Protein AF-A0A9Q0I0D5-F1 (afdb_monomer)

Nearest PDB structures (foldseek):
  4dlo-assembly2_B  TM=6.228E-01  e=1.677E-02  Homo sapiens
  3w1z-assembly1_D  TM=2.630E-01  e=1.413E+00  Schizosaccharomyces pombe 972h-
  3w1z-assembly1_B  TM=2.180E-01  e=1.814E+00  Schizosaccharomyces pombe 972h-
  5zul-assembly1_E-2  TM=2.246E-01  e=1.931E+00  Mycobacterium marinum M
  5zul-assembly1_A-2  TM=2.349E-01  e=3.181E+00  Mycobacterium marinum M

Secondary structure (DSSP, 8-state):
-----------------HHHHHHHHHHHHHHHHHT--TTSSS-EEEEE-SSEEEEEEEE-TTS----SEEEETTEEEE--HHHHHHTTTT-EEEEEEEETTTHHHHHHHH---SS-----S--EEEE-TT------SS--EEEEPPP-

Mean predicted aligned error: 9.34 Å

Organism: NCBI:txid630683

Structure (mmCIF, N/CA/C/O backbone):
data_AF-A0A9Q0I0D5-F1
#
_entry.id   AF-A0A9Q0I0D5-F1
#
loop_
_atom_site.group_PDB
_atom_site.id
_atom_site.type_symbol
_atom_site.label_atom_id
_atom_site.label_alt_id
_atom_site.label_comp_id
_atom_site.label_asym_id
_atom_site.label_entity_id
_atom_site.label_seq_id
_atom_site.pdbx_PDB_ins_code
_atom_site.Cartn_x
_atom_site.Cartn_y
_atom_site.Cartn_z
_atom_site.occupancy
_atom_site.B_iso_or_equiv
_atom_site.auth_seq_id
_atom_site.auth_comp_id
_atom_site.auth_asym_id
_atom_site.auth_atom_id
_atom_site.pdbx_PDB_model_num
ATOM 1 N N . MET A 1 1 ? -42.690 24.249 40.418 1.00 38.03 1 MET A N 1
ATOM 2 C CA . MET A 1 1 ? -42.490 22.801 40.189 1.00 38.03 1 MET A CA 1
ATOM 3 C C . MET A 1 1 ? -41.782 22.651 38.854 1.00 38.03 1 MET A C 1
ATOM 5 O O . MET A 1 1 ? -42.265 23.186 37.867 1.00 38.03 1 MET A O 1
ATOM 9 N N . SER A 1 2 ? -40.581 22.075 38.882 1.00 37.16 2 SER A N 1
ATOM 10 C CA . SER A 1 2 ? -39.652 21.963 37.751 1.00 37.16 2 SER A CA 1
ATOM 11 C C . SER A 1 2 ? -40.037 20.784 36.855 1.00 37.16 2 SER A C 1
ATOM 13 O O . SER A 1 2 ? -40.270 19.692 37.368 1.00 37.16 2 SER A O 1
ATOM 15 N N . GLY A 1 3 ? -40.106 21.001 35.541 1.00 36.53 3 GLY A N 1
ATOM 16 C CA . GLY A 1 3 ? -40.231 19.948 34.535 1.00 36.53 3 GLY A CA 1
ATOM 17 C C . GLY A 1 3 ? -38.904 19.791 33.801 1.00 36.53 3 GLY A C 1
ATOM 18 O O . GLY A 1 3 ? -38.549 20.634 32.982 1.00 36.53 3 GLY A O 1
ATOM 19 N N . ILE A 1 4 ? -38.160 18.729 34.108 1.00 38.94 4 ILE A N 1
ATOM 20 C CA . ILE A 1 4 ? -36.924 18.368 33.406 1.00 38.94 4 ILE A CA 1
ATOM 21 C C . ILE A 1 4 ? -37.296 17.416 32.268 1.00 38.94 4 ILE A C 1
ATOM 23 O O . ILE A 1 4 ? -37.657 16.263 32.496 1.00 38.94 4 ILE A O 1
ATOM 27 N N . HIS A 1 5 ? -37.193 17.900 31.030 1.00 41.06 5 HIS A N 1
ATOM 28 C CA . HIS A 1 5 ? -37.146 17.048 29.845 1.00 41.06 5 HIS A CA 1
ATOM 29 C C . HIS A 1 5 ? -35.797 16.319 29.820 1.00 41.06 5 HIS A C 1
ATOM 31 O O . HIS A 1 5 ? -34.769 16.901 29.474 1.00 41.06 5 HIS A O 1
ATOM 37 N N . SER A 1 6 ? -35.798 15.036 30.180 1.00 41.12 6 SER A N 1
ATOM 38 C CA . SER A 1 6 ? -34.652 14.155 29.960 1.00 41.12 6 SER A CA 1
ATOM 39 C C . SER A 1 6 ? -34.577 13.812 28.469 1.00 41.12 6 SER A C 1
ATOM 41 O O . SER A 1 6 ? -35.388 13.042 27.953 1.00 41.12 6 SER A O 1
ATOM 43 N N . LYS A 1 7 ? -33.637 14.429 27.742 1.00 43.25 7 LYS A N 1
ATOM 44 C CA . LYS A 1 7 ? -33.269 13.982 26.393 1.00 43.25 7 LYS A CA 1
ATOM 45 C C . LYS A 1 7 ? -32.498 12.673 26.540 1.00 43.25 7 LYS A C 1
ATOM 47 O O . LYS A 1 7 ? -31.348 12.677 26.963 1.00 43.25 7 LYS A O 1
ATOM 52 N N . SER A 1 8 ? -33.137 11.562 26.178 1.00 42.91 8 SER A N 1
ATOM 53 C CA . SER A 1 8 ? -32.451 10.292 25.947 1.00 42.91 8 SER A CA 1
ATOM 54 C C . SER A 1 8 ? -31.411 10.508 24.844 1.00 42.91 8 SER A C 1
ATOM 56 O O . SER A 1 8 ? -31.759 10.749 23.686 1.00 42.91 8 SER A O 1
ATOM 58 N N . SER A 1 9 ? -30.132 10.493 25.220 1.00 44.25 9 SER A N 1
ATOM 59 C CA . SER A 1 9 ? -29.041 10.379 24.260 1.00 44.25 9 SER A CA 1
ATOM 60 C C . SER A 1 9 ? -29.156 8.990 23.644 1.00 44.25 9 SER A C 1
ATOM 62 O O . SER A 1 9 ? -28.935 7.991 24.328 1.00 44.25 9 SER A O 1
ATOM 64 N N . LYS A 1 10 ? -29.582 8.911 22.380 1.00 40.03 10 LYS A N 1
ATOM 65 C CA . LYS A 1 10 ? -29.480 7.670 21.613 1.00 40.03 10 LYS A CA 1
ATOM 66 C C . LYS A 1 10 ? -27.995 7.351 21.495 1.00 40.03 10 LYS A C 1
ATOM 68 O O . LYS A 1 10 ? -27.285 8.019 20.749 1.00 40.03 10 LYS A O 1
ATOM 73 N N . THR A 1 11 ? -27.538 6.355 22.243 1.00 46.75 11 THR A N 1
ATOM 74 C CA . THR A 1 11 ? -26.242 5.723 22.012 1.00 46.75 11 THR A CA 1
ATOM 75 C C . THR A 1 11 ? -26.260 5.183 20.589 1.00 46.75 11 THR A C 1
ATOM 77 O O . THR A 1 11 ? -26.973 4.227 20.293 1.00 46.75 11 THR A O 1
ATOM 80 N N . VAL A 1 12 ? -25.543 5.851 19.688 1.00 43.06 12 VAL A N 1
ATOM 81 C CA . VAL A 1 12 ? -25.279 5.336 18.347 1.00 43.06 12 VAL A CA 1
ATOM 82 C C . VAL A 1 12 ? -24.231 4.248 18.533 1.00 43.06 12 VAL A C 1
ATOM 84 O O . VAL A 1 12 ? -23.056 4.542 18.728 1.00 43.06 12 VAL A O 1
ATOM 87 N N . ILE A 1 13 ? -24.679 2.999 18.582 1.00 49.47 13 ILE A N 1
ATOM 88 C CA . ILE A 1 13 ? -23.792 1.844 18.488 1.00 49.47 13 ILE A CA 1
ATOM 89 C C . ILE A 1 13 ? -23.486 1.723 16.995 1.00 49.47 13 ILE A C 1
ATOM 91 O O . ILE A 1 13 ? -24.395 1.527 16.190 1.00 49.47 13 ILE A O 1
ATOM 95 N N . ASN A 1 14 ? -22.242 2.009 16.618 1.00 56.41 14 ASN A N 1
ATOM 96 C CA . ASN A 1 14 ? -21.791 1.876 15.240 1.00 56.41 14 ASN A CA 1
ATOM 97 C C . ASN A 1 14 ? -21.433 0.401 15.026 1.00 56.41 14 ASN A C 1
ATOM 99 O O . ASN A 1 14 ? -20.314 0.005 15.338 1.00 56.41 14 ASN A O 1
ATOM 103 N N . ASP A 1 15 ? -22.401 -0.393 14.570 1.00 59.28 15 ASP A N 1
ATOM 104 C CA . ASP A 1 15 ? -22.222 -1.803 14.195 1.00 59.28 15 ASP A CA 1
ATOM 105 C C . ASP A 1 15 ? -21.488 -1.886 12.837 1.00 59.28 15 ASP A C 1
ATOM 107 O O . ASP A 1 15 ? -22.073 -2.310 11.847 1.00 59.28 15 ASP A O 1
ATOM 111 N N . GLY A 1 16 ? -20.252 -1.374 12.763 1.00 65.31 16 GLY A N 1
ATOM 112 C CA . GLY A 1 16 ? -19.423 -1.178 11.563 1.00 65.31 16 GLY A CA 1
ATOM 113 C C . GLY A 1 16 ? -19.808 -1.945 10.285 1.00 65.31 16 GLY A C 1
ATOM 114 O O . GLY A 1 16 ? -19.927 -3.167 10.258 1.00 65.31 16 GLY A O 1
ATOM 115 N N . ASP A 1 17 ? -19.919 -1.227 9.164 1.00 80.94 17 ASP A N 1
ATOM 116 C CA . ASP A 1 17 ? -20.175 -1.835 7.856 1.00 80.94 17 ASP A CA 1
ATOM 117 C C . ASP A 1 17 ? -18.865 -2.171 7.136 1.00 80.94 17 ASP A C 1
ATOM 119 O O . ASP A 1 17 ? -18.262 -1.347 6.438 1.00 80.94 17 ASP A O 1
ATOM 123 N N . ALA A 1 18 ? -18.439 -3.419 7.283 1.00 81.06 18 ALA A N 1
ATOM 124 C CA . ALA A 1 18 ? -17.200 -3.878 6.687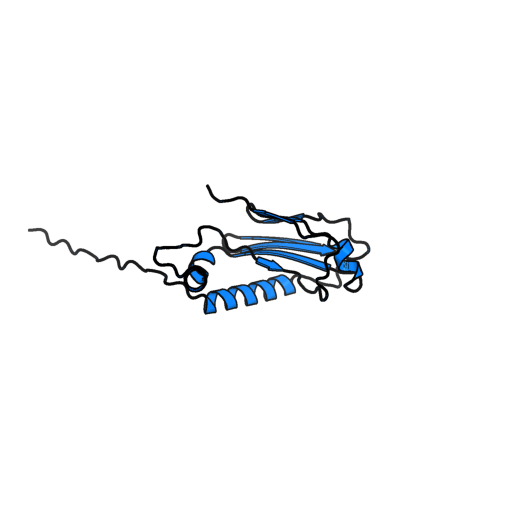 1.00 81.06 18 ALA A CA 1
ATOM 125 C C . ALA A 1 18 ? -17.284 -4.065 5.159 1.00 81.06 18 ALA A C 1
ATOM 127 O O . ALA A 1 18 ? -16.234 -4.216 4.532 1.00 81.06 18 ALA A O 1
ATOM 128 N N . ASP A 1 19 ? -18.474 -4.097 4.536 1.00 85.81 19 ASP A N 1
ATOM 129 C CA . ASP A 1 19 ? -18.591 -4.091 3.064 1.00 85.81 19 ASP A CA 1
ATOM 130 C C . ASP A 1 19 ? -18.256 -2.704 2.546 1.00 85.81 19 ASP A C 1
ATOM 132 O O . ASP A 1 19 ? -17.384 -2.550 1.689 1.00 85.81 19 ASP A O 1
ATOM 136 N N . THR A 1 20 ? -18.862 -1.690 3.159 1.00 87.38 20 THR A N 1
ATOM 137 C CA . THR A 1 20 ? -18.509 -0.292 2.907 1.00 87.38 20 THR A CA 1
ATOM 138 C C . THR A 1 20 ? -17.038 -0.021 3.227 1.00 87.38 20 THR A C 1
ATOM 140 O O . THR A 1 20 ? -16.352 0.643 2.449 1.00 87.38 20 THR A O 1
ATOM 143 N N . GLY A 1 21 ? -16.520 -0.572 4.329 1.00 87.56 21 GLY A N 1
ATOM 144 C CA . GLY A 1 21 ? -15.110 -0.459 4.695 1.00 87.56 21 GLY A CA 1
ATOM 145 C C . GLY A 1 21 ? -14.168 -1.009 3.617 1.00 87.56 21 GLY A C 1
ATOM 146 O O . GLY A 1 21 ? -13.228 -0.323 3.221 1.00 87.56 21 GLY A O 1
ATOM 147 N N . ASN A 1 22 ? -14.441 -2.201 3.081 1.00 88.06 22 ASN A N 1
ATOM 148 C CA . ASN A 1 22 ? -13.633 -2.772 1.998 1.00 88.06 22 ASN A CA 1
ATOM 149 C C . ASN A 1 22 ? -13.669 -1.904 0.733 1.00 88.06 22 ASN A C 1
ATOM 151 O O . ASN A 1 22 ? -12.618 -1.602 0.177 1.00 88.06 22 ASN A O 1
ATOM 155 N N . VAL A 1 23 ? -14.848 -1.419 0.328 1.00 91.69 23 VAL A N 1
ATOM 156 C CA . VAL A 1 23 ? -14.971 -0.516 -0.831 1.00 91.69 23 VAL A CA 1
ATOM 157 C C . VAL A 1 23 ? -14.151 0.763 -0.627 1.00 91.69 23 VAL A C 1
ATOM 159 O O . VAL A 1 23 ? -13.497 1.241 -1.554 1.00 91.69 23 VAL A O 1
ATOM 162 N N . MET A 1 24 ? -14.147 1.315 0.588 1.00 92.00 24 MET A N 1
ATOM 163 C CA . MET A 1 24 ? -13.357 2.502 0.913 1.00 92.00 24 MET A CA 1
ATOM 164 C C . ME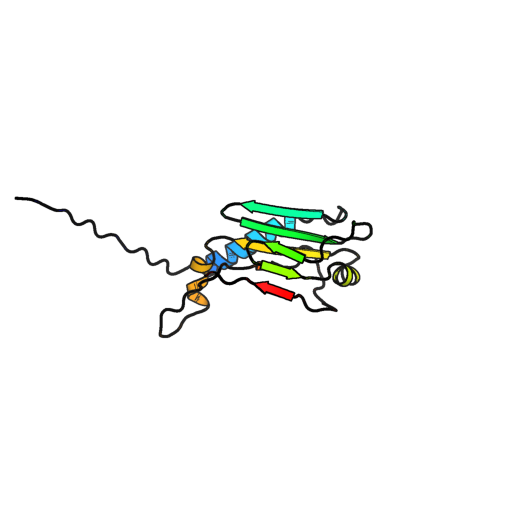T A 1 24 ? -11.847 2.239 0.802 1.00 92.0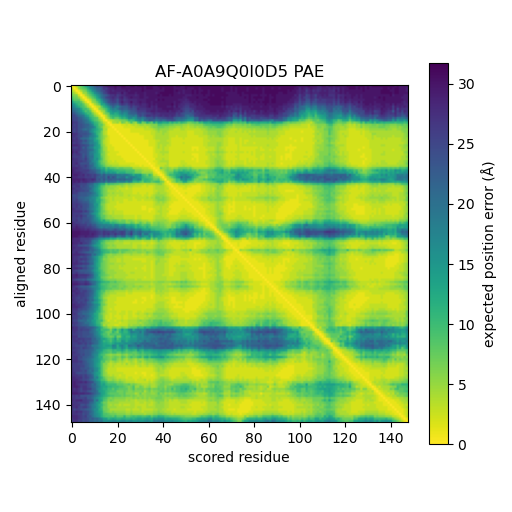0 24 MET A C 1
ATOM 166 O O . MET A 1 24 ? -11.112 3.094 0.294 1.00 92.00 24 MET A O 1
ATOM 170 N N . LEU A 1 25 ? -11.382 1.064 1.239 1.00 92.44 25 LEU A N 1
ATOM 171 C CA . LEU A 1 25 ? -9.987 0.647 1.084 1.00 92.44 25 LEU A CA 1
ATOM 172 C C . LEU A 1 25 ? -9.613 0.484 -0.393 1.00 92.44 25 LEU A C 1
ATOM 174 O O . LEU A 1 25 ? -8.618 1.073 -0.814 1.00 92.44 25 LEU A O 1
ATOM 178 N N . ASP A 1 26 ? -10.438 -0.204 -1.184 1.00 93.44 26 ASP A N 1
ATOM 179 C CA . ASP A 1 26 ? -10.196 -0.440 -2.614 1.00 93.44 26 ASP A CA 1
ATOM 180 C C . ASP A 1 26 ? -10.091 0.877 -3.401 1.00 93.44 26 ASP A C 1
ATOM 182 O O . ASP A 1 26 ? -9.179 1.077 -4.210 1.00 93.44 26 ASP A O 1
ATOM 186 N N . ILE A 1 27 ? -11.000 1.825 -3.137 1.00 94.94 27 ILE A N 1
ATOM 187 C CA . ILE A 1 27 ? -10.961 3.160 -3.752 1.00 94.94 27 ILE A CA 1
ATOM 188 C C . ILE A 1 27 ? -9.675 3.888 -3.356 1.00 94.94 27 ILE A C 1
ATOM 190 O O . ILE A 1 27 ? -9.024 4.507 -4.202 1.00 94.94 27 ILE A O 1
ATOM 194 N N . SER A 1 28 ? -9.293 3.815 -2.082 1.00 94.69 28 SER A N 1
ATOM 195 C CA . SER A 1 28 ? -8.108 4.505 -1.572 1.00 94.69 28 SER A CA 1
ATOM 196 C C . SER A 1 28 ? -6.814 3.930 -2.147 1.00 94.69 28 SER A C 1
ATOM 198 O O . SER A 1 28 ? -5.928 4.694 -2.536 1.00 94.69 28 SER A O 1
ATOM 200 N N . GLU A 1 29 ? -6.723 2.605 -2.280 1.00 94.75 29 GLU A N 1
ATOM 201 C CA . GLU A 1 29 ? -5.632 1.927 -2.980 1.00 94.75 29 GLU A CA 1
ATOM 202 C C . GLU A 1 29 ? -5.572 2.358 -4.452 1.00 94.75 29 GLU A C 1
ATOM 204 O O . GLU A 1 29 ? -4.508 2.738 -4.946 1.00 94.75 29 GLU A O 1
ATOM 209 N N . GLY A 1 30 ? -6.714 2.379 -5.147 1.00 95.56 30 GLY A N 1
ATOM 210 C CA . GLY A 1 30 ? -6.800 2.813 -6.542 1.00 95.56 30 GLY A CA 1
ATOM 211 C C . GLY A 1 30 ? -6.327 4.256 -6.749 1.00 95.56 30 GLY A C 1
ATOM 212 O O . GLY A 1 30 ? -5.535 4.534 -7.657 1.00 95.56 30 GLY A O 1
ATOM 213 N N . LEU A 1 31 ? -6.749 5.172 -5.874 1.00 95.12 31 LEU A N 1
ATOM 214 C CA . LEU A 1 31 ? -6.315 6.570 -5.897 1.00 95.12 31 LEU A CA 1
ATOM 215 C C . LEU A 1 31 ? -4.815 6.698 -5.617 1.00 95.12 31 LEU A C 1
ATOM 217 O O . LEU A 1 31 ? -4.118 7.383 -6.365 1.00 95.12 31 LEU A O 1
ATOM 221 N N . ALA A 1 32 ? -4.290 6.011 -4.604 1.00 93.94 32 ALA A N 1
ATOM 222 C CA . ALA A 1 32 ? -2.862 6.020 -4.301 1.00 93.94 32 ALA A CA 1
ATOM 223 C C . ALA A 1 32 ? -2.022 5.418 -5.444 1.00 93.94 32 ALA A C 1
ATOM 225 O O . ALA A 1 32 ? -0.985 5.971 -5.810 1.00 93.94 32 ALA A O 1
ATOM 226 N N . SER A 1 33 ? -2.507 4.349 -6.079 1.00 93.81 33 SER A N 1
ATOM 227 C CA . SER A 1 33 ? -1.896 3.732 -7.261 1.00 93.81 33 SER A CA 1
ATOM 228 C C . SER A 1 33 ? -1.844 4.685 -8.461 1.00 93.81 33 SER A C 1
ATOM 230 O O . SER A 1 33 ? -0.884 4.657 -9.231 1.00 93.81 33 SER A O 1
ATOM 232 N N . SER A 1 34 ? -2.823 5.588 -8.604 1.00 92.88 34 SER A N 1
ATOM 233 C CA . SER A 1 34 ? -2.823 6.616 -9.659 1.00 92.88 34 SER A CA 1
ATOM 234 C C . SER A 1 34 ? -1.740 7.690 -9.482 1.00 92.88 34 SER A C 1
ATOM 236 O O . SER A 1 34 ? -1.377 8.363 -10.445 1.00 92.88 34 SER A O 1
ATOM 238 N N . LEU A 1 35 ? -1.187 7.835 -8.270 1.00 91.06 35 LEU A N 1
ATOM 239 C CA . LEU A 1 35 ? -0.091 8.766 -7.987 1.00 91.06 35 LEU A CA 1
ATOM 240 C C . LEU A 1 35 ? 1.273 8.230 -8.444 1.00 91.06 35 LEU A C 1
ATOM 242 O O . LEU A 1 35 ? 2.245 8.992 -8.467 1.00 91.06 35 LEU A O 1
ATOM 246 N N . VAL A 1 36 ? 1.363 6.941 -8.780 1.00 89.56 36 VAL A N 1
ATOM 247 C CA . VAL A 1 36 ? 2.576 6.312 -9.304 1.00 89.56 36 VAL A CA 1
ATOM 248 C C . VAL A 1 36 ? 2.625 6.509 -10.812 1.00 89.56 36 VAL A C 1
ATOM 250 O O . VAL A 1 36 ? 1.797 5.982 -11.552 1.00 89.56 36 VAL A O 1
ATOM 253 N N . ASP A 1 37 ? 3.628 7.260 -11.254 1.00 83.75 37 ASP A N 1
ATOM 254 C CA . ASP A 1 37 ? 3.926 7.475 -12.666 1.00 83.75 37 ASP A CA 1
ATOM 255 C C . ASP A 1 37 ? 5.122 6.596 -13.070 1.00 83.75 37 ASP A C 1
ATOM 257 O O . ASP A 1 37 ? 6.244 6.890 -12.649 1.00 83.75 37 ASP A O 1
ATOM 261 N N . PRO A 1 38 ? 4.918 5.535 -13.876 1.00 68.19 38 PRO A N 1
ATOM 262 C CA . PRO A 1 38 ? 5.993 4.634 -14.295 1.00 68.19 38 PRO A CA 1
ATOM 263 C C . PRO A 1 38 ? 7.059 5.311 -15.165 1.00 68.19 38 PRO A C 1
ATOM 265 O O . PRO A 1 38 ? 8.155 4.780 -15.315 1.00 68.19 38 PRO A O 1
ATOM 268 N N . SER A 1 39 ? 6.741 6.464 -15.768 1.00 67.44 39 SER A N 1
ATOM 269 C CA . SER A 1 39 ? 7.656 7.197 -16.651 1.00 67.44 39 SER A CA 1
ATOM 270 C C . SER A 1 39 ? 8.622 8.115 -15.899 1.00 67.44 39 SER A C 1
ATOM 272 O O . SER A 1 39 ? 9.593 8.600 -16.482 1.00 67.44 39 SER A O 1
ATOM 274 N N . LYS A 1 40 ? 8.375 8.357 -14.605 1.00 69.81 40 LYS A N 1
ATOM 275 C CA . LYS A 1 40 ? 9.216 9.210 -13.762 1.00 69.81 40 LYS A CA 1
ATOM 276 C C . LYS A 1 40 ? 10.198 8.375 -12.963 1.00 69.81 40 LYS A C 1
ATOM 278 O O . LYS A 1 40 ? 9.824 7.408 -12.304 1.00 69.81 40 LYS A O 1
ATOM 283 N N . THR A 1 41 ? 11.456 8.797 -12.972 1.00 68.00 41 THR A N 1
ATOM 284 C CA . THR A 1 41 ? 12.483 8.171 -12.149 1.00 68.00 41 THR A CA 1
ATOM 285 C C . THR A 1 41 ? 12.256 8.482 -10.670 1.00 68.00 41 THR A C 1
ATOM 287 O O . THR A 1 41 ? 11.981 9.626 -10.314 1.00 68.00 41 THR A O 1
ATOM 290 N N . GLY A 1 42 ? 12.345 7.442 -9.831 1.00 67.00 42 GLY A N 1
ATOM 291 C CA . GLY A 1 42 ? 12.398 7.483 -8.360 1.00 67.00 42 GLY A CA 1
ATOM 292 C C . GLY A 1 42 ? 11.678 8.647 -7.686 1.00 67.00 42 GLY A C 1
ATOM 293 O O . GLY A 1 42 ? 12.278 9.687 -7.422 1.00 67.00 42 GLY A O 1
ATOM 294 N N . THR A 1 43 ? 10.397 8.471 -7.372 1.00 73.62 43 THR A N 1
ATOM 295 C CA . THR A 1 43 ? 9.599 9.487 -6.687 1.00 73.62 43 THR A CA 1
ATOM 296 C C . THR A 1 43 ? 9.143 8.975 -5.328 1.00 73.62 43 THR A C 1
ATOM 298 O O . THR A 1 43 ? 8.410 7.993 -5.238 1.00 73.62 43 THR A O 1
ATOM 301 N N . ASN A 1 44 ? 9.498 9.715 -4.278 1.00 86.88 44 ASN A N 1
ATOM 302 C CA . ASN A 1 44 ? 8.894 9.559 -2.961 1.00 86.88 44 ASN A CA 1
ATOM 303 C C . ASN A 1 44 ? 7.735 10.549 -2.835 1.00 86.88 44 ASN A C 1
ATOM 305 O O . ASN A 1 44 ? 7.911 11.750 -3.054 1.00 86.88 44 ASN A O 1
ATOM 309 N N . LYS A 1 45 ? 6.543 10.055 -2.499 1.00 90.31 45 LYS A N 1
ATOM 310 C CA . LYS A 1 45 ? 5.362 10.891 -2.249 1.00 90.31 45 LYS A CA 1
ATOM 311 C C . LYS A 1 45 ? 4.858 10.643 -0.842 1.00 90.31 45 LYS A C 1
ATOM 313 O O . LYS A 1 45 ? 4.643 9.499 -0.456 1.00 90.31 45 LYS A O 1
ATOM 318 N N . THR A 1 46 ? 4.615 11.726 -0.117 1.00 93.25 46 THR A N 1
ATOM 319 C CA . THR A 1 46 ? 3.999 11.676 1.205 1.00 93.25 46 THR A CA 1
ATOM 320 C C . THR A 1 46 ? 2.760 12.552 1.206 1.00 93.25 46 THR A C 1
ATOM 322 O O . THR A 1 46 ? 2.818 13.706 0.782 1.00 93.25 46 THR A O 1
ATOM 325 N N . ILE A 1 47 ? 1.649 12.008 1.691 1.00 94.75 47 ILE A N 1
ATOM 326 C CA . ILE A 1 47 ? 0.432 12.754 2.002 1.00 94.75 47 ILE A CA 1
ATOM 327 C C . ILE A 1 47 ? 0.196 12.594 3.496 1.00 94.75 47 ILE A C 1
ATOM 329 O O . ILE A 1 47 ? 0.201 11.479 4.005 1.00 94.75 47 ILE A O 1
ATOM 333 N N . ASN A 1 48 ? 0.008 13.709 4.192 1.00 95.19 48 ASN A N 1
ATOM 334 C CA . ASN A 1 48 ? -0.310 13.714 5.611 1.00 95.19 48 ASN A CA 1
ATOM 335 C C . ASN A 1 48 ? -1.464 14.687 5.850 1.00 95.19 48 ASN A C 1
ATOM 337 O O . ASN A 1 48 ? -1.317 15.900 5.691 1.00 95.19 48 ASN A O 1
ATOM 341 N N . THR A 1 49 ? -2.621 14.132 6.180 1.00 93.88 49 THR A N 1
ATOM 342 C CA . THR A 1 49 ? -3.855 14.847 6.497 1.00 93.88 49 THR A CA 1
ATOM 343 C C . THR A 1 49 ? -4.529 14.157 7.686 1.00 93.88 49 THR A C 1
ATOM 345 O O . THR A 1 49 ? -4.228 12.997 7.960 1.00 93.88 49 THR A O 1
ATOM 348 N N . PRO A 1 50 ? -5.496 14.797 8.365 1.00 92.00 50 PRO A N 1
ATOM 349 C CA . PRO A 1 50 ? -6.210 14.156 9.473 1.00 92.00 50 PRO A CA 1
ATOM 350 C C . PRO A 1 50 ? -6.908 12.831 9.109 1.00 92.00 50 PRO A C 1
ATOM 352 O O . PRO A 1 50 ? -7.066 11.959 9.964 1.00 92.00 50 PRO A O 1
ATOM 355 N N . ALA A 1 51 ? -7.331 12.677 7.851 1.00 90.62 51 ALA A N 1
ATOM 356 C CA . ALA A 1 51 ? -8.050 11.497 7.373 1.00 90.62 51 ALA A CA 1
ATOM 357 C C . 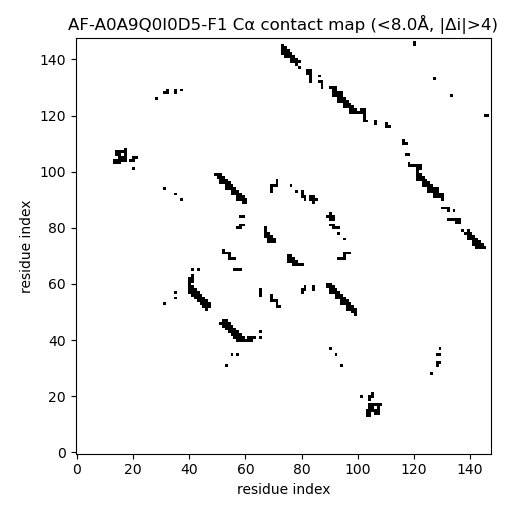ALA A 1 51 ? -7.142 10.457 6.699 1.00 90.62 51 ALA A C 1
ATOM 359 O O . ALA A 1 51 ? -7.463 9.272 6.721 1.00 90.62 51 ALA A O 1
ATOM 360 N N . VAL A 1 52 ? -6.035 10.896 6.094 1.00 93.50 52 VAL A N 1
ATOM 361 C CA . VAL A 1 52 ? -5.169 10.065 5.249 1.00 93.50 52 VAL A CA 1
ATOM 362 C C . VAL A 1 52 ? -3.705 10.340 5.548 1.00 93.50 52 VAL A C 1
ATOM 364 O O . VAL A 1 52 ? -3.241 11.475 5.394 1.00 93.50 52 VAL A O 1
ATOM 367 N N . GLU A 1 53 ? -2.972 9.279 5.864 1.00 95.44 53 GLU A N 1
ATOM 368 C CA . GLU A 1 53 ? -1.514 9.262 5.877 1.00 95.44 53 GLU A CA 1
ATOM 369 C C . GLU A 1 53 ? -1.006 8.227 4.881 1.00 95.44 53 GLU A C 1
ATOM 371 O O . GLU A 1 53 ? -1.327 7.048 4.983 1.00 95.44 53 GLU A O 1
ATOM 376 N N . LEU A 1 54 ? -0.215 8.665 3.910 1.00 95.81 54 LEU A N 1
ATOM 377 C CA . LEU A 1 54 ? 0.272 7.837 2.815 1.00 95.81 54 LEU A CA 1
ATOM 378 C C . LEU A 1 54 ? 1.747 8.126 2.582 1.00 95.81 54 LEU A C 1
ATOM 380 O O . LEU A 1 54 ? 2.141 9.284 2.436 1.00 95.81 54 LEU A O 1
ATOM 384 N N . ASN A 1 55 ? 2.544 7.074 2.465 1.00 95.44 55 ASN A N 1
ATOM 385 C CA . ASN A 1 55 ? 3.891 7.142 1.922 1.00 95.44 55 ASN A CA 1
ATOM 386 C C . ASN A 1 55 ? 3.984 6.181 0.737 1.00 95.44 55 ASN A C 1
ATOM 388 O O . ASN A 1 55 ? 3.641 5.011 0.871 1.00 95.44 55 ASN A O 1
ATOM 392 N N . ILE A 1 56 ? 4.431 6.682 -0.414 1.00 93.75 56 ILE A N 1
ATOM 393 C CA . ILE A 1 56 ? 4.702 5.907 -1.627 1.00 93.75 56 ILE A CA 1
ATOM 394 C C . ILE A 1 56 ? 6.174 6.080 -1.962 1.00 93.75 56 ILE A C 1
ATOM 396 O O . ILE A 1 56 ? 6.674 7.209 -1.976 1.00 93.75 56 ILE A O 1
ATOM 400 N N . GLN A 1 57 ? 6.838 4.978 -2.290 1.00 92.19 57 GLN A N 1
ATOM 401 C CA . GLN A 1 57 ? 8.192 4.995 -2.827 1.00 92.19 57 GLN A CA 1
ATOM 402 C C . GLN A 1 57 ? 8.254 4.175 -4.101 1.00 92.19 57 GLN A C 1
ATOM 404 O O . GLN A 1 57 ? 7.660 3.098 -4.187 1.00 92.19 57 GLN A O 1
ATOM 409 N N . THR A 1 58 ? 8.969 4.703 -5.088 1.00 90.56 58 THR A N 1
ATOM 410 C CA . THR A 1 58 ? 9.197 4.034 -6.364 1.00 90.56 58 THR A CA 1
ATOM 411 C C . THR A 1 58 ? 10.687 3.848 -6.601 1.00 90.56 58 THR A C 1
ATOM 413 O O . THR A 1 58 ? 11.510 4.687 -6.233 1.00 90.56 58 THR A O 1
ATOM 416 N N . PHE A 1 59 ? 11.027 2.741 -7.246 1.00 89.00 59 PHE A N 1
ATOM 417 C CA . PHE A 1 59 ? 12.361 2.441 -7.729 1.00 89.00 59 PHE A CA 1
ATOM 418 C C . PHE A 1 59 ? 12.332 2.271 -9.246 1.00 89.00 59 PHE A C 1
ATOM 420 O O . PHE A 1 59 ? 11.409 1.672 -9.797 1.00 89.00 59 PHE A O 1
ATOM 427 N N . SER A 1 60 ? 13.367 2.782 -9.907 1.00 87.31 60 SER A N 1
ATOM 428 C CA . SER A 1 60 ? 13.606 2.666 -11.349 1.00 87.31 60 SER A CA 1
ATOM 429 C C . SER A 1 60 ? 15.099 2.884 -11.622 1.00 87.31 60 SER A C 1
ATOM 431 O O . SER A 1 60 ? 15.724 3.642 -10.878 1.00 87.31 60 SER A O 1
ATOM 433 N N . PRO A 1 61 ? 15.700 2.346 -12.695 1.00 81.94 61 PRO A N 1
ATOM 434 C CA . PRO 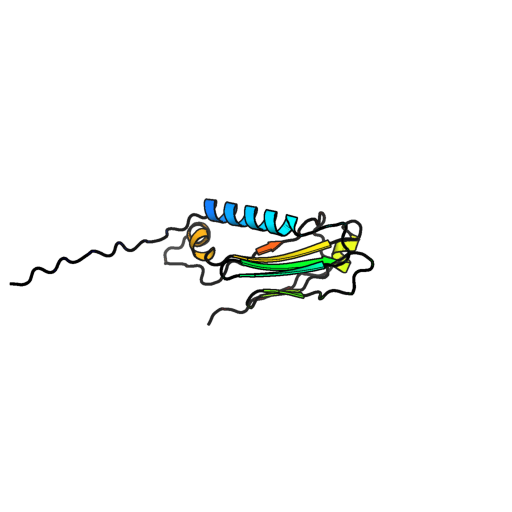A 1 61 ? 17.128 2.500 -12.936 1.00 81.94 61 PRO A CA 1
ATOM 435 C C . PRO A 1 61 ? 17.475 3.985 -13.119 1.00 81.94 61 PRO A C 1
ATOM 437 O O . PRO A 1 61 ? 16.787 4.706 -13.840 1.00 81.94 61 PRO A O 1
ATOM 440 N N . GLY A 1 62 ? 18.519 4.458 -12.437 1.00 75.12 62 GLY A N 1
ATOM 441 C CA . GLY A 1 62 ? 18.907 5.873 -12.443 1.00 75.12 62 GLY A CA 1
ATOM 442 C C . GLY A 1 62 ? 18.183 6.756 -11.420 1.00 75.12 62 GLY A C 1
ATOM 443 O O . GLY A 1 62 ? 18.487 7.945 -11.343 1.00 75.12 62 GLY A O 1
ATOM 444 N N . SER A 1 63 ? 17.272 6.214 -10.600 1.00 74.00 63 SER A N 1
ATOM 445 C CA . SER A 1 63 ? 16.825 6.915 -9.391 1.00 74.00 63 SER A CA 1
ATOM 446 C C . SER A 1 63 ? 17.967 7.018 -8.380 1.00 74.00 63 SER A C 1
ATOM 448 O O . SER A 1 63 ? 18.712 6.056 -8.201 1.00 74.00 63 SER A O 1
ATOM 450 N N . SER A 1 64 ? 18.074 8.140 -7.660 1.00 67.25 64 SER A N 1
ATOM 451 C CA . SER A 1 64 ? 18.867 8.176 -6.425 1.00 67.25 64 SER A CA 1
ATOM 452 C C . SER A 1 64 ? 18.384 7.059 -5.502 1.00 67.25 64 SER A C 1
ATOM 454 O O . SER A 1 64 ? 17.169 6.903 -5.384 1.00 67.25 64 SER A O 1
ATOM 456 N N . ASN A 1 65 ? 19.294 6.310 -4.868 1.00 62.00 65 ASN A N 1
ATOM 457 C CA . ASN A 1 65 ? 18.947 5.247 -3.919 1.00 62.00 65 ASN A CA 1
ATOM 458 C C . ASN A 1 65 ? 17.954 5.788 -2.880 1.00 62.00 65 ASN A C 1
ATOM 460 O O . ASN A 1 65 ? 18.339 6.510 -1.958 1.00 62.00 65 ASN A O 1
ATOM 464 N N . GLY A 1 66 ? 16.668 5.498 -3.084 1.00 59.47 66 GLY A N 1
ATOM 465 C CA . GLY A 1 66 ? 15.611 5.858 -2.157 1.00 59.47 66 GLY A CA 1
ATOM 466 C C . GLY A 1 66 ? 15.815 5.127 -0.836 1.00 59.47 66 GLY A C 1
ATOM 467 O O . GLY A 1 66 ? 16.541 4.135 -0.756 1.00 59.47 66 GLY A O 1
ATOM 468 N N . SER A 1 67 ? 15.175 5.622 0.220 1.00 68.44 67 SER A N 1
ATOM 469 C CA . SER A 1 67 ? 15.047 4.844 1.449 1.00 68.44 67 SER A CA 1
ATOM 470 C C . SER A 1 67 ? 14.398 3.496 1.114 1.00 68.44 67 SER A C 1
ATOM 472 O O . SER A 1 67 ? 13.422 3.441 0.382 1.00 68.44 67 SER A O 1
ATOM 474 N N . ASN A 1 68 ? 14.880 2.396 1.685 1.00 82.44 68 ASN A N 1
ATOM 475 C CA . ASN A 1 68 ? 14.152 1.123 1.609 1.00 82.44 68 ASN A CA 1
ATOM 476 C C . ASN A 1 68 ? 13.029 1.047 2.654 1.00 82.44 68 ASN A C 1
ATOM 478 O O . ASN A 1 68 ? 12.448 -0.013 2.855 1.00 82.44 68 ASN A O 1
ATOM 482 N N . VAL A 1 69 ? 12.762 2.144 3.368 1.00 92.00 69 VAL A 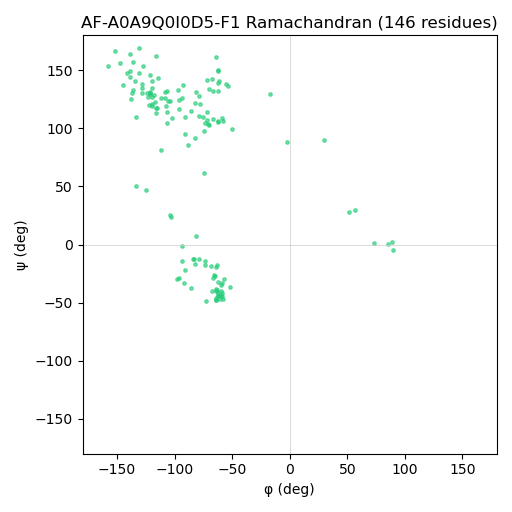N 1
ATOM 483 C CA . VAL A 1 69 ? 11.804 2.208 4.470 1.00 92.00 69 VAL A CA 1
ATOM 484 C C . VAL A 1 69 ? 10.744 3.256 4.174 1.00 92.00 69 VAL A C 1
ATOM 486 O O . VAL A 1 69 ? 11.077 4.436 4.024 1.00 92.00 69 VAL A O 1
ATOM 489 N N . LEU A 1 70 ? 9.488 2.814 4.123 1.00 93.94 70 LEU A N 1
ATOM 490 C CA . LEU A 1 70 ? 8.287 3.642 4.103 1.00 93.94 70 LEU A CA 1
ATOM 491 C C . LEU A 1 70 ? 7.794 3.845 5.533 1.00 93.94 70 LEU A C 1
ATOM 493 O O . LEU A 1 70 ? 7.753 2.890 6.309 1.00 93.94 70 LEU A O 1
ATOM 497 N N . SER A 1 71 ? 7.393 5.070 5.867 1.00 93.19 71 SER A N 1
ATOM 498 C CA . SER A 1 71 ? 6.961 5.417 7.222 1.00 93.19 71 SER A CA 1
ATOM 499 C C . SER A 1 71 ? 5.706 6.282 7.213 1.00 93.19 71 SER A C 1
ATOM 501 O O . SER A 1 71 ? 5.661 7.311 6.540 1.00 93.19 71 SER A O 1
ATOM 503 N N . VAL A 1 72 ? 4.715 5.880 8.006 1.00 92.44 72 VAL A N 1
ATOM 504 C CA . VAL A 1 72 ? 3.487 6.632 8.335 1.00 92.44 72 VAL A CA 1
ATOM 505 C C . VAL A 1 72 ? 3.165 6.376 9.806 1.00 92.44 72 VAL A C 1
ATOM 507 O O . VAL A 1 72 ? 3.506 5.305 10.289 1.00 92.44 72 VAL A O 1
ATOM 510 N N . ARG A 1 73 ? 2.582 7.335 10.538 1.00 87.56 73 ARG A N 1
ATOM 511 C CA . ARG A 1 73 ? 2.270 7.292 11.991 1.00 87.56 73 ARG A CA 1
ATOM 512 C C . ARG A 1 73 ? 2.608 5.990 12.746 1.00 87.56 73 ARG A C 1
ATOM 514 O O . ARG A 1 73 ? 1.771 5.111 12.911 1.00 87.56 73 ARG A O 1
ATOM 521 N N . GLY A 1 74 ? 3.840 5.888 13.256 1.00 85.31 74 GLY A N 1
ATOM 522 C CA . GLY A 1 74 ? 4.279 4.768 14.108 1.00 85.31 74 GLY A CA 1
ATOM 523 C C . GLY A 1 74 ? 4.508 3.432 13.386 1.00 85.31 74 GLY A C 1
ATOM 524 O O . GLY A 1 74 ? 4.874 2.452 14.033 1.00 85.31 74 GLY A O 1
ATOM 525 N N . ILE A 1 75 ? 4.332 3.392 12.066 1.00 90.56 75 ILE A N 1
ATOM 526 C CA . ILE A 1 75 ? 4.554 2.246 11.188 1.00 90.56 75 ILE A CA 1
ATOM 527 C C . ILE A 1 75 ? 5.798 2.490 10.354 1.00 90.56 75 ILE A C 1
ATOM 529 O O . ILE A 1 75 ? 5.932 3.528 9.708 1.00 90.56 75 ILE A O 1
ATOM 533 N N . ASN A 1 76 ? 6.674 1.495 10.319 1.00 93.81 76 ASN A N 1
ATOM 534 C CA . ASN A 1 76 ? 7.765 1.422 9.361 1.00 93.81 76 ASN A CA 1
ATOM 535 C C . ASN A 1 76 ? 7.630 0.131 8.557 1.00 93.81 76 ASN A C 1
ATOM 537 O O . ASN A 1 76 ? 7.500 -0.943 9.139 1.00 93.81 76 ASN A O 1
ATOM 541 N N . MET A 1 77 ? 7.695 0.236 7.237 1.00 94.81 77 MET A N 1
ATOM 542 C CA . MET A 1 77 ? 7.738 -0.888 6.309 1.00 94.81 77 MET A CA 1
ATOM 543 C C . MET A 1 77 ? 9.072 -0.845 5.578 1.00 94.81 77 MET A C 1
ATOM 545 O O . MET A 1 77 ? 9.316 0.073 4.799 1.00 94.81 77 MET A O 1
ATOM 549 N N . ALA A 1 78 ? 9.930 -1.830 5.818 1.00 94.81 78 ALA A N 1
ATOM 550 C CA . ALA A 1 78 ? 11.174 -1.999 5.087 1.00 94.81 78 ALA A CA 1
ATOM 551 C C . ALA A 1 78 ? 10.986 -3.005 3.944 1.00 94.81 78 ALA A C 1
ATOM 553 O O . ALA A 1 78 ? 10.577 -4.145 4.176 1.00 94.81 78 ALA A O 1
ATOM 554 N N . VAL A 1 79 ? 11.301 -2.587 2.719 1.00 93.06 79 VAL A N 1
ATOM 555 C CA . VAL A 1 79 ? 11.145 -3.373 1.491 1.00 93.06 79 VAL A CA 1
ATOM 556 C C . VAL A 1 79 ? 12.277 -3.072 0.509 1.00 93.06 79 VAL A C 1
ATOM 558 O O . VAL A 1 79 ? 12.666 -1.925 0.304 1.00 93.06 79 VAL A O 1
ATOM 561 N N . ASN A 1 80 ? 12.810 -4.118 -0.122 1.00 91.81 80 ASN A N 1
ATOM 562 C CA . ASN A 1 80 ? 13.855 -3.993 -1.131 1.00 91.81 80 ASN A CA 1
ATOM 563 C C . ASN A 1 80 ? 13.233 -3.795 -2.524 1.00 91.81 80 ASN A C 1
ATOM 565 O O . ASN A 1 80 ? 13.011 -4.757 -3.264 1.00 91.81 80 ASN A O 1
ATOM 569 N N . LEU A 1 81 ? 12.924 -2.540 -2.867 1.00 90.81 81 LEU A N 1
ATOM 570 C CA . LEU A 1 81 ? 12.309 -2.197 -4.155 1.00 90.81 81 LEU A CA 1
ATOM 571 C C . LEU A 1 81 ? 13.238 -2.443 -5.346 1.00 90.81 81 LEU A C 1
ATOM 573 O O . LEU A 1 81 ? 12.754 -2.763 -6.426 1.00 90.81 81 LEU A O 1
ATOM 577 N N . GLU A 1 82 ? 14.555 -2.351 -5.158 1.00 90.00 82 GLU A N 1
ATOM 578 C CA . GLU A 1 82 ? 15.525 -2.680 -6.205 1.00 90.00 82 GLU A CA 1
ATOM 579 C C . GLU A 1 82 ? 15.448 -4.162 -6.579 1.00 90.00 82 GLU A C 1
ATOM 581 O O . GLU A 1 82 ? 15.387 -4.512 -7.758 1.00 90.00 82 GLU A O 1
ATOM 586 N N . ALA A 1 83 ? 15.433 -5.047 -5.580 1.00 90.06 83 ALA A N 1
ATOM 587 C CA . ALA A 1 83 ? 15.288 -6.476 -5.819 1.00 90.06 83 ALA A CA 1
ATOM 588 C C . ALA A 1 83 ? 13.946 -6.790 -6.488 1.00 90.06 83 ALA A C 1
ATOM 590 O O . ALA A 1 83 ? 13.919 -7.561 -7.442 1.00 90.06 83 ALA A O 1
ATOM 591 N N . LEU A 1 84 ? 12.865 -6.146 -6.042 1.00 90.56 84 LEU A N 1
ATOM 592 C CA . LEU A 1 84 ? 11.535 -6.318 -6.623 1.00 90.56 84 LEU A CA 1
ATOM 593 C C . LEU A 1 84 ? 11.473 -5.832 -8.081 1.00 90.56 84 LEU A C 1
ATOM 595 O O . LEU A 1 84 ? 10.851 -6.470 -8.927 1.00 90.56 84 LEU A O 1
ATOM 599 N N . ALA A 1 85 ? 12.155 -4.735 -8.406 1.00 89.94 85 ALA A N 1
ATOM 600 C CA . ALA A 1 85 ? 12.186 -4.162 -9.747 1.00 89.94 85 ALA A CA 1
ATOM 601 C C . ALA A 1 85 ? 12.859 -5.068 -10.791 1.00 89.94 85 ALA A C 1
ATOM 603 O O . ALA A 1 85 ? 12.505 -4.996 -11.971 1.00 89.94 85 ALA A O 1
ATOM 604 N N . LYS A 1 86 ? 13.787 -5.947 -10.380 1.00 90.25 86 LYS A N 1
ATOM 605 C CA . LYS A 1 86 ? 14.444 -6.918 -11.281 1.00 90.25 86 LYS A CA 1
ATOM 606 C C . LYS A 1 86 ? 13.438 -7.854 -11.947 1.00 90.25 86 LYS A C 1
ATOM 608 O O . LYS A 1 86 ? 13.588 -8.153 -13.128 1.00 90.25 86 LYS A O 1
ATOM 613 N N . ASP A 1 87 ? 12.382 -8.207 -11.223 1.00 88.69 87 ASP A N 1
ATOM 614 C CA . ASP A 1 87 ? 11.304 -9.063 -11.719 1.00 88.69 87 ASP A CA 1
ATOM 615 C C . ASP A 1 87 ? 10.127 -8.250 -12.295 1.00 88.69 87 ASP A C 1
ATOM 617 O O . ASP A 1 87 ? 9.160 -8.819 -12.789 1.00 88.69 87 ASP A O 1
ATOM 621 N N . ASN A 1 88 ? 10.192 -6.913 -12.268 1.00 89.19 88 ASN A N 1
ATOM 622 C CA . ASN A 1 88 ? 9.105 -6.007 -12.660 1.00 89.19 88 ASN A CA 1
ATOM 623 C C . ASN A 1 88 ? 9.528 -5.005 -13.744 1.00 89.19 88 ASN A C 1
ATOM 625 O O . ASN A 1 88 ? 9.265 -3.805 -13.665 1.00 89.19 88 ASN A O 1
ATOM 629 N N . ASN A 1 89 ? 10.198 -5.499 -14.786 1.00 88.25 89 ASN A N 1
ATOM 630 C CA . ASN A 1 89 ? 10.587 -4.711 -15.963 1.00 88.25 89 ASN A CA 1
ATOM 631 C C . ASN A 1 89 ? 11.439 -3.473 -15.614 1.00 88.25 89 ASN A C 1
ATOM 633 O O . ASN A 1 89 ? 11.401 -2.460 -16.310 1.00 88.25 89 ASN A O 1
ATOM 637 N N . GLY A 1 90 ? 12.216 -3.560 -14.533 1.00 88.44 90 GLY A N 1
ATOM 638 C CA . GLY A 1 90 ? 13.116 -2.506 -14.083 1.00 88.44 90 GLY A CA 1
ATOM 639 C C . GLY A 1 90 ? 12.493 -1.497 -13.121 1.00 88.44 90 GLY A C 1
ATOM 640 O O . GLY A 1 90 ? 13.237 -0.675 -12.597 1.00 88.44 90 GLY A O 1
ATOM 641 N N . SER A 1 91 ? 11.194 -1.558 -12.820 1.00 89.56 91 SER A N 1
ATOM 642 C CA . SER A 1 91 ? 10.552 -0.625 -11.883 1.00 89.56 91 SER A CA 1
ATOM 643 C C . SER A 1 91 ? 9.703 -1.328 -10.835 1.00 89.56 91 SER A C 1
ATOM 645 O O . SER A 1 91 ? 9.076 -2.339 -11.124 1.00 89.56 91 SER A O 1
ATOM 647 N N . ALA A 1 92 ? 9.628 -0.771 -9.632 1.00 91.44 92 ALA A N 1
ATOM 648 C CA . ALA A 1 92 ? 8.725 -1.253 -8.593 1.00 91.44 92 ALA A CA 1
ATOM 649 C C . ALA A 1 92 ? 8.252 -0.097 -7.717 1.00 91.44 92 ALA A C 1
ATOM 651 O O . ALA A 1 92 ? 8.940 0.918 -7.593 1.00 91.44 92 ALA A O 1
ATOM 652 N N . ALA A 1 93 ? 7.100 -0.260 -7.077 1.00 92.19 93 ALA A N 1
ATOM 653 C CA . ALA A 1 93 ? 6.626 0.682 -6.081 1.00 92.19 93 ALA A CA 1
ATOM 654 C C . ALA A 1 93 ? 6.018 -0.037 -4.881 1.00 92.19 93 ALA A C 1
ATOM 656 O O . ALA A 1 93 ? 5.429 -1.109 -5.006 1.00 92.19 93 ALA A O 1
ATOM 657 N N . ALA A 1 94 ? 6.140 0.594 -3.721 1.00 94.06 94 ALA A N 1
ATOM 658 C CA . ALA A 1 94 ? 5.429 0.213 -2.513 1.00 94.06 94 ALA A CA 1
ATOM 659 C C . ALA A 1 94 ? 4.711 1.429 -1.944 1.00 94.06 94 ALA A C 1
ATOM 661 O O . ALA A 1 94 ? 5.124 2.576 -2.151 1.00 94.06 94 ALA A O 1
ATOM 662 N N . ALA A 1 95 ? 3.640 1.160 -1.212 1.00 94.94 95 ALA A N 1
ATOM 663 C CA . ALA A 1 95 ? 2.892 2.164 -0.491 1.00 94.94 95 ALA A CA 1
ATOM 664 C C . ALA A 1 95 ? 2.480 1.643 0.885 1.00 94.94 95 ALA A C 1
ATOM 666 O O . ALA A 1 95 ? 2.131 0.471 1.025 1.00 94.94 95 ALA A O 1
ATOM 667 N N . VAL A 1 96 ? 2.485 2.535 1.875 1.00 95.88 96 VAL A N 1
ATOM 668 C CA . VAL A 1 96 ? 1.818 2.330 3.166 1.00 95.88 96 VAL A CA 1
ATOM 669 C C . VAL A 1 96 ? 0.807 3.447 3.361 1.00 95.88 96 VAL A C 1
ATOM 671 O O . VAL A 1 96 ? 1.147 4.621 3.213 1.00 95.88 96 VAL A O 1
ATOM 674 N N . LEU A 1 97 ? -0.420 3.065 3.694 1.00 95.25 97 LEU A N 1
ATOM 675 C CA . LEU A 1 97 ? -1.584 3.921 3.854 1.00 95.25 97 LEU A CA 1
ATOM 676 C C . LEU A 1 97 ? -2.247 3.656 5.211 1.00 95.25 97 LEU A C 1
ATOM 678 O O . LEU A 1 97 ? -2.500 2.507 5.574 1.00 95.25 97 LEU A O 1
ATOM 682 N N . ILE A 1 98 ? -2.589 4.728 5.918 1.00 93.62 98 ILE A N 1
ATOM 683 C CA . ILE A 1 98 ? -3.508 4.723 7.054 1.00 93.62 98 ILE A CA 1
ATOM 684 C C . ILE A 1 98 ? -4.684 5.634 6.711 1.00 93.62 98 ILE A C 1
ATOM 686 O O . ILE A 1 98 ? -4.500 6.804 6.363 1.00 93.62 98 ILE A O 1
ATOM 690 N N . LEU A 1 99 ? -5.891 5.088 6.844 1.00 92.00 99 LEU A N 1
ATOM 691 C CA . LEU A 1 99 ? -7.146 5.832 6.795 1.00 92.00 99 LEU A CA 1
ATOM 692 C C . LEU A 1 99 ? -7.722 5.894 8.211 1.00 92.00 99 LEU A C 1
ATOM 694 O O . LEU A 1 99 ? -7.992 4.859 8.824 1.00 92.00 99 LEU A O 1
ATOM 698 N N . SER A 1 100 ? -7.888 7.102 8.744 1.00 89.25 100 SER A N 1
ATOM 699 C CA . SER A 1 100 ? -8.397 7.299 10.106 1.00 89.25 100 SER A CA 1
ATOM 700 C C . SER A 1 100 ? -9.859 6.845 10.225 1.00 89.25 100 SER A C 1
ATOM 702 O O . SER A 1 100 ? -10.693 7.252 9.417 1.00 89.25 100 SER A O 1
ATOM 704 N N . GLY A 1 101 ? -10.186 6.060 11.258 1.00 86.00 101 GLY A N 1
ATOM 705 C CA . GLY A 1 101 ? -11.559 5.645 11.575 1.00 86.00 101 GLY A CA 1
ATOM 706 C C . GLY A 1 101 ? -12.026 4.352 10.897 1.00 86.00 101 GLY A C 1
ATOM 707 O O . GLY A 1 101 ? -13.173 3.946 11.087 1.00 86.00 101 GLY A O 1
ATOM 708 N N . MET A 1 102 ? -11.163 3.685 10.126 1.00 88.06 102 MET A N 1
ATOM 709 C CA . MET A 1 102 ? -11.482 2.409 9.473 1.00 88.06 102 MET A CA 1
ATOM 710 C C . MET A 1 102 ? -11.705 1.259 10.460 1.00 88.06 102 MET A C 1
ATOM 712 O O . MET A 1 102 ? -12.447 0.325 10.162 1.00 88.06 102 MET A O 1
ATOM 716 N N . GLU A 1 103 ? -11.103 1.324 11.644 1.00 82.75 103 GLU A N 1
ATOM 717 C CA . GLU A 1 103 ? -11.249 0.334 12.710 1.00 82.75 103 GLU A CA 1
ATOM 718 C C . GLU A 1 103 ? -12.705 0.163 13.163 1.00 82.75 103 GLU A C 1
ATOM 720 O O . GLU A 1 103 ? -13.122 -0.952 13.468 1.00 82.75 103 GLU A O 1
ATOM 725 N N . GLY A 1 104 ? -13.493 1.244 13.132 1.00 80.38 104 GLY A N 1
ATOM 726 C CA . GLY A 1 104 ? -14.915 1.223 13.476 1.00 80.38 104 GLY A CA 1
ATOM 727 C C . GLY A 1 104 ? -15.832 0.793 12.330 1.00 80.38 104 GLY A C 1
ATOM 728 O O . GLY A 1 104 ? -17.008 0.553 12.569 1.00 80.38 104 GLY A O 1
ATOM 729 N N . LEU A 1 105 ? -15.328 0.720 11.092 1.00 81.94 105 LEU A N 1
ATOM 730 C CA . LEU A 1 105 ? -16.067 0.164 9.951 1.00 81.94 105 LEU A CA 1
ATOM 731 C C . LEU A 1 105 ? -15.786 -1.331 9.779 1.00 81.94 105 LEU A C 1
ATOM 733 O O . LEU A 1 105 ? -16.660 -2.072 9.350 1.00 81.94 105 LEU A O 1
ATOM 737 N N . LEU A 1 106 ? -14.575 -1.786 10.108 1.00 79.94 106 LEU A N 1
ATOM 738 C CA . LEU A 1 106 ? -14.157 -3.172 9.884 1.00 79.94 106 LEU A CA 1
ATOM 739 C C . LEU A 1 106 ? -14.368 -4.097 11.096 1.00 79.94 106 LEU A C 1
ATOM 741 O O . LEU A 1 106 ? -14.312 -5.317 10.932 1.00 79.94 106 LEU A O 1
ATOM 745 N N . SER A 1 107 ? -14.614 -3.562 12.294 1.00 70.12 107 SER A N 1
ATOM 746 C CA . SER A 1 107 ? -14.692 -4.318 13.558 1.00 70.12 107 SER A CA 1
ATOM 747 C C . SER A 1 107 ? -15.634 -5.529 13.534 1.00 70.12 107 SER A C 1
ATOM 749 O O . SER A 1 107 ? -15.316 -6.579 14.095 1.00 70.12 107 SER A O 1
ATOM 751 N N . ASP A 1 108 ? -16.757 -5.423 12.834 1.00 63.69 108 ASP A N 1
ATOM 752 C CA . ASP A 1 108 ? -17.916 -6.301 13.018 1.00 63.69 108 ASP A CA 1
ATOM 753 C C . ASP A 1 108 ? -17.823 -7.642 12.283 1.00 63.69 108 ASP A C 1
ATOM 755 O O . ASP A 1 108 ? -18.541 -8.602 12.595 1.00 63.69 108 ASP A O 1
ATOM 759 N N . ARG A 1 109 ? -16.913 -7.745 11.307 1.00 63.03 109 ARG A N 1
ATOM 760 C CA . ARG A 1 109 ? -16.691 -8.986 10.551 1.00 63.03 109 ARG A CA 1
ATOM 761 C C . ARG A 1 109 ? -15.520 -9.816 11.034 1.00 63.03 109 ARG A C 1
ATOM 763 O O . ARG A 1 109 ? -15.577 -11.036 10.908 1.00 63.03 109 ARG A O 1
ATOM 770 N N . PHE A 1 110 ? -14.490 -9.192 11.591 1.00 60.94 110 PHE A N 1
ATOM 771 C CA . PHE A 1 110 ? -13.256 -9.907 11.914 1.00 60.94 110 PHE A CA 1
ATOM 772 C C . PHE A 1 110 ? -13.229 -10.486 13.330 1.00 60.94 110 PHE A C 1
ATOM 774 O O . PHE A 1 110 ? -12.507 -11.452 13.563 1.00 60.94 110 PHE A O 1
ATOM 781 N N . PHE A 1 111 ? -14.036 -9.964 14.261 1.00 62.81 111 PHE A N 1
ATOM 782 C CA . PHE A 1 111 ? -13.940 -10.340 15.675 1.00 62.81 111 PHE A CA 1
ATOM 783 C C . PHE A 1 111 ? -15.282 -10.658 16.344 1.00 62.81 111 PHE A C 1
ATOM 785 O O . PHE A 1 111 ? -15.574 -10.190 17.444 1.00 62.81 111 PHE A O 1
ATOM 792 N N . LYS A 1 112 ? -16.095 -11.519 15.722 1.00 57.91 112 LYS A N 1
ATOM 793 C CA . LYS A 1 112 ? -17.261 -12.098 16.406 1.00 57.91 112 LYS A CA 1
ATOM 794 C C . LYS A 1 112 ? -16.790 -13.079 17.481 1.00 57.91 112 LYS A C 1
ATOM 796 O O . LYS A 1 112 ? -16.410 -14.203 17.160 1.00 57.91 112 LYS A O 1
ATOM 801 N N . THR A 1 113 ? -16.815 -12.672 18.745 1.00 59.91 113 THR A N 1
ATOM 802 C CA . THR A 1 113 ? -16.580 -13.570 19.885 1.00 59.91 113 THR A CA 1
ATOM 803 C C . THR A 1 113 ? -17.678 -13.402 20.936 1.00 59.91 113 THR A C 1
ATOM 805 O O . THR A 1 113 ? -18.505 -12.497 20.845 1.00 59.91 113 THR A O 1
ATOM 808 N N . GLU A 1 114 ? -17.721 -14.305 21.919 1.00 58.62 114 GLU A N 1
ATOM 809 C CA . GLU A 1 114 ? -18.709 -14.277 23.011 1.00 58.62 114 GLU A CA 1
ATOM 810 C C . GLU A 1 114 ? -18.595 -13.015 23.896 1.00 58.62 114 GLU A C 1
ATOM 812 O O . GLU A 1 114 ? -19.550 -12.662 24.585 1.00 58.62 114 GLU A O 1
ATOM 817 N N . ASN A 1 115 ? -17.456 -12.307 23.842 1.00 66.19 115 ASN A N 1
ATOM 818 C CA . ASN A 1 115 ? -17.188 -11.046 24.542 1.00 66.19 115 ASN A CA 1
ATOM 819 C C . ASN A 1 115 ? -16.963 -9.893 23.543 1.00 66.19 115 ASN A C 1
ATOM 821 O O . ASN A 1 115 ? -16.640 -10.117 22.379 1.00 66.19 115 ASN A O 1
ATOM 825 N N . GLN A 1 116 ? -17.059 -8.636 23.993 1.00 65.00 116 GLN A N 1
ATOM 826 C CA . GLN A 1 116 ? -16.732 -7.476 23.149 1.00 65.00 116 GLN A CA 1
ATOM 827 C C . GLN A 1 116 ? -15.253 -7.517 22.731 1.00 65.00 116 GLN A C 1
ATOM 829 O O . GLN A 1 116 ? -14.364 -7.242 23.535 1.00 65.00 116 GLN A O 1
ATOM 834 N N . THR A 1 117 ? -14.986 -7.869 21.472 1.00 67.00 117 THR A N 1
ATOM 835 C CA . THR A 1 117 ? -13.657 -7.760 20.862 1.00 67.00 117 THR A CA 1
ATOM 836 C C . THR A 1 117 ? -13.683 -6.592 19.893 1.00 67.00 117 THR A C 1
ATOM 838 O O . THR A 1 117 ? -14.406 -6.618 18.904 1.00 67.00 117 THR A O 1
ATOM 841 N N . VAL A 1 118 ? -12.910 -5.554 20.199 1.00 67.94 118 VAL A N 1
ATOM 842 C CA . VAL A 1 118 ? -12.803 -4.349 19.374 1.00 67.94 118 VAL A CA 1
ATOM 843 C C . VAL A 1 118 ? -11.399 -4.236 18.809 1.00 67.94 118 VAL A C 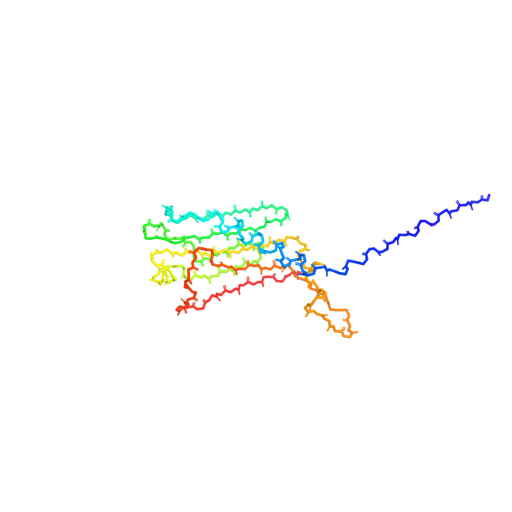1
ATOM 845 O O . VAL A 1 118 ? -10.411 -4.553 19.473 1.00 67.94 118 VAL A O 1
ATOM 848 N N . MET A 1 119 ? -11.304 -3.762 17.573 1.00 74.25 119 MET A N 1
ATOM 849 C CA . MET A 1 119 ? -10.024 -3.403 16.989 1.00 74.25 119 MET A CA 1
ATOM 850 C C . MET A 1 119 ? -9.513 -2.123 17.659 1.00 74.25 119 MET A C 1
ATOM 852 O O . MET A 1 119 ? -10.123 -1.068 17.529 1.00 74.25 119 MET A O 1
ATOM 856 N N . ASN A 1 120 ? -8.400 -2.216 18.392 1.00 74.31 120 ASN A N 1
ATOM 857 C CA . ASN A 1 120 ? -7.828 -1.094 19.155 1.00 74.31 120 ASN A CA 1
ATOM 858 C C . ASN A 1 120 ? -6.602 -0.454 18.469 1.00 74.31 120 ASN A C 1
ATOM 860 O O . ASN A 1 120 ? -5.728 0.131 19.110 1.00 74.31 120 ASN A O 1
ATOM 864 N N . SER A 1 121 ? -6.493 -0.606 17.153 1.00 75.88 121 SER A N 1
ATOM 865 C CA . SER A 1 121 ? -5.395 -0.072 16.350 1.00 75.88 121 SER A CA 1
ATOM 866 C C . SER A 1 121 ? -5.934 0.550 15.075 1.00 75.88 121 SER A C 1
ATOM 868 O O . SER A 1 121 ? -7.011 0.186 14.617 1.00 75.88 121 SER A O 1
ATOM 870 N N . ASP A 1 122 ? -5.159 1.461 14.490 1.00 81.56 122 ASP A N 1
ATOM 871 C CA . ASP A 1 122 ? -5.448 1.929 13.137 1.00 81.56 122 ASP A CA 1
ATOM 872 C C . ASP A 1 122 ? -5.359 0.756 12.148 1.00 81.56 122 ASP A C 1
ATOM 874 O O . ASP A 1 122 ? -4.565 -0.172 12.337 1.00 81.56 122 ASP A O 1
ATOM 878 N N . ILE A 1 123 ? -6.140 0.824 11.070 1.00 86.12 123 ILE A N 1
ATOM 879 C CA . ILE A 1 123 ? -5.988 -0.075 9.926 1.00 86.12 123 ILE A CA 1
ATOM 880 C C . ILE A 1 123 ? -4.813 0.399 9.079 1.00 86.12 123 ILE A C 1
ATOM 882 O O . ILE A 1 123 ? -4.802 1.520 8.567 1.00 86.12 123 ILE A O 1
ATOM 886 N N . ILE A 1 124 ? -3.835 -0.486 8.919 1.00 89.94 124 ILE A N 1
ATOM 887 C CA . ILE A 1 124 ? -2.641 -0.255 8.115 1.00 89.94 124 ILE A CA 1
ATOM 888 C C . ILE A 1 124 ? -2.809 -1.032 6.819 1.00 89.94 124 ILE A C 1
ATOM 890 O O . ILE A 1 124 ? -2.978 -2.250 6.839 1.00 89.94 124 ILE A O 1
ATOM 894 N N . THR A 1 125 ? -2.729 -0.332 5.695 1.00 92.81 125 THR A N 1
ATOM 895 C CA . THR A 1 125 ? -2.793 -0.939 4.365 1.00 92.81 125 THR A CA 1
ATOM 896 C C . THR A 1 125 ? -1.435 -0.794 3.701 1.00 92.81 125 THR A C 1
ATOM 898 O O . THR A 1 125 ? -0.903 0.310 3.610 1.00 92.81 125 THR A O 1
ATOM 901 N N . ALA A 1 126 ? -0.859 -1.903 3.246 1.00 94.25 126 ALA A N 1
ATOM 902 C CA . ALA A 1 126 ? 0.394 -1.912 2.506 1.00 94.25 126 ALA A CA 1
ATOM 903 C C . ALA A 1 126 ? 0.217 -2.700 1.210 1.00 94.25 126 ALA A C 1
ATOM 905 O O . ALA A 1 126 ? -0.309 -3.811 1.230 1.00 94.25 126 ALA A O 1
ATOM 906 N N . PHE A 1 127 ? 0.641 -2.121 0.092 1.00 94.50 127 PHE A N 1
ATOM 907 C CA . PHE A 1 127 ? 0.401 -2.681 -1.237 1.00 94.50 127 PHE A CA 1
ATOM 908 C C . PHE A 1 127 ? 1.504 -2.272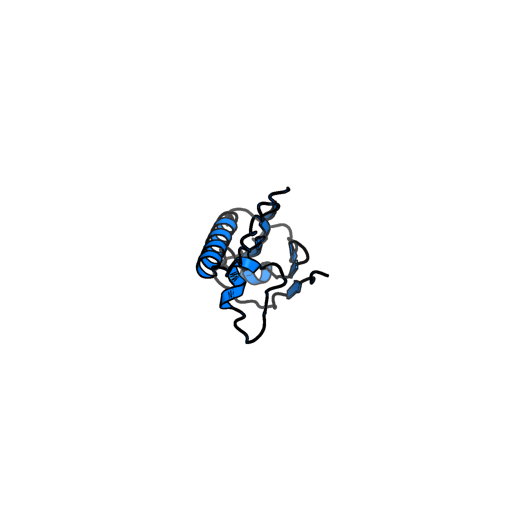 -2.217 1.00 94.50 127 PHE A C 1
ATOM 910 O O . PHE A 1 127 ? 2.328 -1.396 -1.932 1.00 94.50 127 PHE A O 1
ATOM 917 N N . LEU A 1 128 ? 1.532 -2.941 -3.372 1.00 94.50 128 LEU A N 1
ATOM 918 C CA . LEU A 1 128 ? 2.537 -2.764 -4.420 1.00 94.50 128 LEU A CA 1
ATOM 919 C C . LEU A 1 128 ? 1.899 -2.127 -5.663 1.00 94.50 128 LEU A C 1
ATOM 921 O O . LEU A 1 128 ? 1.527 -2.831 -6.606 1.00 94.50 128 LEU A O 1
ATOM 925 N N . PRO A 1 129 ? 1.720 -0.795 -5.689 1.00 92.56 129 PRO A N 1
ATOM 926 C CA . PRO A 1 129 ? 1.082 -0.147 -6.822 1.00 92.56 129 PRO A CA 1
ATOM 927 C C . PRO A 1 129 ? 1.893 -0.352 -8.105 1.00 92.56 129 PRO A C 1
ATOM 929 O O . PRO A 1 129 ? 3.122 -0.288 -8.104 1.00 92.56 129 PRO A O 1
ATOM 932 N N . LYS A 1 130 ? 1.190 -0.603 -9.216 1.00 88.50 130 LYS A N 1
ATOM 933 C CA . LYS A 1 130 ? 1.777 -0.758 -10.563 1.00 88.50 130 LYS A CA 1
ATOM 934 C C . LYS A 1 130 ? 2.941 -1.765 -10.636 1.00 88.50 130 LYS A C 1
ATOM 936 O O . LYS A 1 130 ? 3.810 -1.635 -11.491 1.00 88.50 130 LYS A O 1
ATOM 941 N N . THR A 1 131 ? 2.942 -2.764 -9.755 1.00 86.62 131 THR A N 1
ATOM 942 C CA . THR A 1 131 ? 3.966 -3.809 -9.672 1.00 86.62 131 THR A CA 1
ATOM 943 C C . THR A 1 131 ? 3.282 -5.156 -9.905 1.00 86.62 131 THR A C 1
ATOM 945 O O . THR A 1 131 ? 2.360 -5.512 -9.178 1.00 86.62 131 THR A O 1
ATOM 948 N N . ASN A 1 132 ? 3.683 -5.881 -10.949 1.00 84.31 132 ASN A N 1
ATOM 949 C CA . ASN A 1 132 ? 2.970 -7.073 -11.427 1.00 84.31 132 ASN A CA 1
ATOM 950 C C . ASN A 1 132 ? 3.378 -8.352 -10.685 1.00 84.31 132 ASN A C 1
ATOM 952 O O . ASN A 1 132 ? 2.547 -9.221 -10.438 1.00 84.31 132 ASN A O 1
ATOM 956 N N . HIS A 1 133 ? 4.659 -8.480 -10.348 1.00 86.38 133 HIS A N 1
ATOM 957 C CA . HIS A 1 133 ? 5.219 -9.633 -9.660 1.00 86.38 133 HIS A CA 1
ATOM 958 C C . HIS A 1 133 ? 5.572 -9.260 -8.223 1.00 86.38 133 HIS A C 1
ATOM 960 O O . HIS A 1 133 ? 6.337 -8.330 -7.980 1.00 86.38 133 HIS A O 1
ATOM 966 N N . SER A 1 134 ? 5.051 -10.023 -7.265 1.00 85.81 134 SER A N 1
ATOM 967 C CA . SER A 1 134 ? 5.276 -9.831 -5.828 1.00 85.81 134 SER A CA 1
ATOM 968 C C . SER A 1 134 ? 6.267 -10.846 -5.244 1.00 85.81 134 SER A C 1
ATOM 970 O O . SER A 1 134 ? 6.190 -11.184 -4.063 1.00 85.81 134 SER A O 1
ATOM 972 N N . ASN A 1 135 ? 7.165 -11.388 -6.071 1.00 87.38 135 ASN A N 1
ATOM 973 C CA . ASN A 1 135 ? 8.173 -12.337 -5.613 1.00 87.38 135 ASN A CA 1
ATOM 974 C C . ASN A 1 135 ? 9.272 -11.587 -4.862 1.00 87.38 135 ASN A C 1
ATOM 976 O O . ASN A 1 135 ? 10.064 -10.845 -5.436 1.00 87.38 135 ASN A O 1
ATOM 980 N N . PHE A 1 136 ? 9.309 -11.788 -3.551 1.00 85.31 136 PHE A N 1
ATOM 981 C CA . PHE A 1 136 ? 10.290 -11.172 -2.678 1.00 85.31 136 PHE A CA 1
ATOM 982 C C . PHE A 1 136 ? 11.461 -12.124 -2.435 1.00 85.31 136 PHE A C 1
ATOM 984 O O . PHE A 1 136 ? 11.299 -13.175 -1.820 1.00 85.31 136 PHE A O 1
ATOM 991 N N . SER A 1 137 ? 12.663 -11.739 -2.869 1.00 86.06 137 SER A N 1
ATOM 992 C CA . SER A 1 137 ? 13.899 -12.462 -2.522 1.00 86.06 137 SER A CA 1
ATOM 993 C C . SER A 1 137 ? 14.334 -12.239 -1.067 1.00 86.06 137 SER A C 1
ATOM 995 O O . SER A 1 137 ? 15.121 -13.014 -0.525 1.00 86.06 137 SER A O 1
ATOM 997 N N . GLN A 1 138 ? 13.813 -11.189 -0.428 1.00 88.94 138 GLN A N 1
ATOM 998 C CA . GLN A 1 138 ? 13.995 -10.850 0.983 1.00 88.94 138 GLN A CA 1
ATOM 999 C C . GLN A 1 138 ? 12.639 -10.476 1.589 1.00 88.94 138 GLN A C 1
ATOM 1001 O O . GLN A 1 138 ? 11.870 -9.791 0.917 1.00 88.94 138 GLN A O 1
ATOM 1006 N N . PRO A 1 139 ? 12.335 -10.870 2.838 1.00 91.38 139 PRO A N 1
ATOM 1007 C CA . PRO A 1 139 ? 11.047 -10.569 3.452 1.00 91.38 139 PRO A CA 1
ATOM 1008 C C . PRO A 1 139 ? 10.821 -9.060 3.601 1.00 91.38 139 PRO A C 1
ATOM 1010 O O . PRO A 1 139 ? 11.757 -8.289 3.823 1.00 91.38 139 PRO A O 1
ATOM 1013 N N . VAL A 1 140 ? 9.554 -8.654 3.529 1.00 93.62 140 VAL A N 1
ATOM 1014 C CA . VAL A 1 140 ? 9.121 -7.312 3.925 1.00 93.62 140 VAL A CA 1
ATOM 1015 C C . VAL A 1 140 ? 9.021 -7.273 5.446 1.00 93.62 140 VAL A C 1
ATOM 1017 O O . VAL A 1 140 ? 8.345 -8.111 6.042 1.00 93.62 140 VAL A O 1
ATOM 1020 N N . ASN A 1 141 ? 9.668 -6.293 6.073 1.00 95.19 141 ASN A N 1
ATOM 1021 C CA . ASN A 1 141 ? 9.659 -6.153 7.528 1.00 95.19 141 ASN A CA 1
ATOM 1022 C C . ASN A 1 141 ? 8.767 -4.987 7.944 1.00 95.19 141 ASN A C 1
ATOM 1024 O O . ASN A 1 141 ? 9.005 -3.848 7.542 1.00 95.19 141 ASN A O 1
ATOM 1028 N N . PHE A 1 142 ? 7.780 -5.268 8.790 1.00 93.88 142 PHE A N 1
ATOM 1029 C CA . PHE A 1 142 ? 6.920 -4.255 9.389 1.00 93.88 142 PHE A CA 1
ATOM 1030 C C . PHE A 1 142 ? 7.268 -4.061 10.861 1.00 93.88 142 PHE A C 1
ATOM 1032 O O . PHE A 1 142 ? 7.341 -5.021 11.625 1.00 93.88 142 PHE A O 1
ATOM 1039 N N . THR A 1 143 ? 7.410 -2.804 11.265 1.00 92.88 143 THR A N 1
ATOM 1040 C CA . THR A 1 143 ? 7.494 -2.399 12.667 1.00 92.88 143 THR A CA 1
ATOM 1041 C C . THR A 1 143 ? 6.288 -1.530 12.974 1.00 92.88 143 THR A C 1
ATOM 1043 O O . THR A 1 143 ? 6.143 -0.458 12.391 1.00 92.88 143 THR A O 1
ATOM 1046 N N . ILE A 1 144 ? 5.440 -1.992 13.890 1.00 89.62 144 ILE A N 1
ATOM 1047 C CA . ILE A 1 144 ? 4.183 -1.342 14.268 1.00 89.62 144 ILE A CA 1
ATOM 1048 C C . ILE A 1 144 ? 4.293 -0.908 15.727 1.00 89.62 144 ILE A C 1
ATOM 1050 O O . ILE A 1 144 ? 4.453 -1.741 16.618 1.00 89.62 144 ILE A O 1
ATOM 1054 N N . GLN A 1 145 ? 4.223 0.395 15.985 1.00 85.62 145 GLN A N 1
ATOM 1055 C CA . GLN A 1 145 ? 4.156 0.913 17.348 1.00 85.62 145 GLN A CA 1
ATOM 1056 C C . GLN A 1 145 ? 2.714 0.858 17.849 1.00 85.62 145 GLN A C 1
ATOM 1058 O O . GLN A 1 145 ? 1.812 1.442 17.252 1.00 85.62 145 GLN A O 1
ATOM 1063 N N . HIS A 1 146 ? 2.498 0.156 18.958 1.00 74.69 146 HIS A N 1
ATOM 1064 C CA . HIS A 1 146 ? 1.182 0.074 19.580 1.00 74.69 146 HIS A CA 1
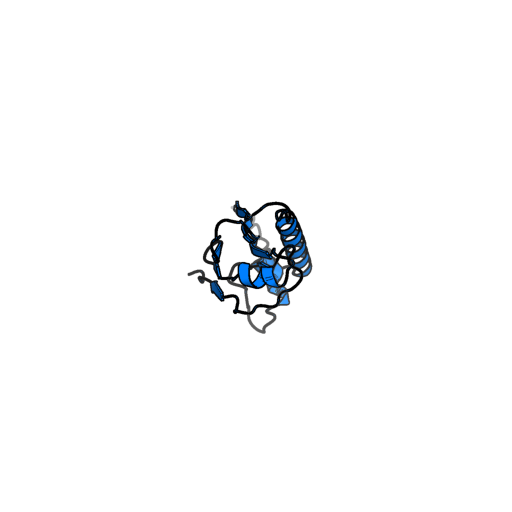ATOM 1065 C C . HIS A 1 146 ? 0.827 1.414 20.236 1.00 74.69 146 HIS A C 1
ATOM 1067 O O . HIS A 1 146 ? 1.683 2.067 20.843 1.00 74.69 146 HIS A O 1
ATOM 1073 N N . LYS A 1 147 ? -0.449 1.808 20.142 1.00 69.94 147 LYS A N 1
ATOM 1074 C CA . LYS A 1 147 ? -0.993 2.916 20.938 1.00 69.94 147 LYS A CA 1
ATOM 1075 C C . LYS A 1 147 ? -0.866 2.552 22.430 1.00 69.94 147 LYS A C 1
ATOM 1077 O O . LYS A 1 147 ? -1.019 1.382 22.782 1.00 69.94 147 LYS A O 1
ATOM 1082 N N . LYS A 1 148 ? -0.515 3.531 23.271 1.00 64.12 148 LYS A N 1
ATOM 1083 C CA . LYS A 1 148 ? -0.473 3.359 24.733 1.00 64.12 148 LYS A CA 1
ATOM 1084 C C . LYS A 1 148 ? -1.873 3.289 25.322 1.00 64.12 148 LYS A C 1
ATOM 1086 O O . LYS A 1 148 ? -2.749 4.000 24.784 1.00 64.12 148 LYS A O 1
#

Foldseek 3Di:
DDDDDDDPDPPPQLLAAVVVLVVVVVVVLVVVLVVDDPVDAWDWDFDDDPFKTKTKTKHAPPHDPDQQWDDDDQKIKGHDQQQLCVVFVRMWMKMKMWGPPSQSNNQNPPDDDPDDDGDQDTDIDMDIRSRDDPDGPDDIDMGGDHDD

InterPro domains:
  IPR046338 GAIN domain superfamily [G3DSA:2.60.220.50] (18-148)

pLDDT: mean 80.74, std 16.14, range [36.53, 95.88]

Sequence (148 aa):
MSGIHSKSSKTVINDGDADTGNVMLDISEGLASSLVDPSKTGTNKTINTPAVELNIQTFSPGSSNGSNVLSVRGINMAVNLEALAKDNNGSAAAAVLILSGMEGLLSDRFFKTENQTVMNSDIITAFLPKTNHSNFSQPVNFTIQHKK

Radius of gyration: 20.13 Å; Cα contacts (8 Å, |Δi|>4): 245; chains: 1; bounding box: 61×37×57 Å

Solvent-accessible surface area (backbone atoms only — not comparable to full-atom values): 8875 Å² total; per-residue (Å²): 135,89,84,82,83,79,77,80,77,78,78,80,78,74,80,22,52,42,68,62,39,48,54,52,50,54,52,50,50,52,55,57,37,68,71,61,58,92,88,55,63,40,51,79,48,77,46,84,52,93,56,41,31,35,22,36,44,37,34,31,84,88,30,74,88,65,77,49,57,45,62,43,96,61,33,37,40,37,43,66,40,69,69,33,5,71,71,29,89,48,30,22,32,43,36,40,38,36,46,64,73,46,30,56,19,40,30,62,75,79,40,84,58,101,57,97,52,73,62,85,54,81,46,78,45,73,52,52,42,94,39,88,54,86,70,66,96,61,82,74,46,78,47,77,61,77,80,132